Protein AF-A0AA35WAK2-F1 (afdb_monomer_lite)

Sequence (177 aa):
MRTTSVRKLLPEAWGFLCPVHTPDGTPCGLLNHLAAACRVVTSTPPTVHLPKLLVSLGMTPLGAPTVAVGDTGSSSVSVLLDGRVVGEVSQAQAAEIAIKLRTLKALGKEKVPSTLEIGLVPVLTGGQYPGLFLMSGPARMVRPVLNLSTNTTEMIGSFEQVYMDIAVVPEEAIKDV

pLDDT: mean 92.63, std 12.08, range [39.12, 98.62]

Secondary structure (DSSP, 8-state):
---SGGGS--GGGTTTB-SS---SSTTTTTS--B-TT-EE--S----TTHHHHHHHTTPEETT------------EEEEEETTEEEEEEEHHHHHHHHHHHHHHHHTT-TT--TT-EEEEE---TTSSPPEEEEE--SS-EEEEEEETTTTEEEEEEHHHHTT----SSGGG--TT-

Organism: Geodia barretti (NCBI:txid519541)

InterPro domains:
  IPR007645 RNA polymerase Rpb2, domain 3 [PF04565] (1-40)
  IPR009674 DNA-directed RNA polymerase I subunit RPA2, domain 4 [PF06883] (86-143)
  IPR015712 DNA-directed RNA polymerase, subunit 2 [PTHR20856] (3-165)

Structure (mmCIF, N/CA/C/O backbone):
data_AF-A0AA35WAK2-F1
#
_entry.id   AF-A0AA35WAK2-F1
#
loop_
_atom_site.group_PDB
_atom_site.id
_atom_site.type_symbol
_atom_site.label_atom_id
_atom_site.label_alt_id
_atom_site.label_comp_id
_atom_site.label_asym_id
_atom_site.label_entity_id
_atom_site.label_seq_id
_atom_site.pdbx_PDB_ins_code
_atom_site.Cartn_x
_atom_site.Cartn_y
_atom_site.Cartn_z
_atom_site.occupancy
_atom_site.B_iso_or_equiv
_atom_site.auth_seq_id
_atom_site.auth_comp_id
_atom_site.auth_asym_id
_atom_site.auth_atom_id
_atom_site.pdbx_PDB_model_num
ATOM 1 N N . MET A 1 1 ? 2.748 15.814 -26.422 1.00 66.50 1 MET A N 1
ATOM 2 C CA . MET A 1 1 ? 3.299 16.482 -25.220 1.00 66.50 1 MET A CA 1
ATOM 3 C C . MET A 1 1 ? 4.806 16.657 -25.428 1.00 66.50 1 MET A C 1
ATOM 5 O O . MET A 1 1 ? 5.426 15.696 -25.858 1.00 66.50 1 MET A O 1
ATOM 9 N N . ARG A 1 2 ? 5.382 17.859 -25.248 1.00 82.75 2 ARG A N 1
ATOM 10 C CA . ARG A 1 2 ? 6.816 18.148 -25.527 1.00 82.75 2 ARG A CA 1
ATOM 11 C C . ARG A 1 2 ? 7.716 18.136 -24.276 1.00 82.75 2 ARG A C 1
ATOM 13 O O . ARG A 1 2 ? 8.876 18.514 -24.363 1.00 82.75 2 ARG A O 1
ATOM 20 N N . THR A 1 3 ? 7.201 17.724 -23.120 1.00 92.06 3 THR A N 1
ATOM 21 C CA . THR A 1 3 ? 7.967 17.639 -21.868 1.00 92.06 3 THR A CA 1
ATOM 22 C C . THR A 1 3 ? 8.564 16.240 -21.687 1.00 92.06 3 THR A C 1
ATOM 24 O O . THR A 1 3 ? 8.000 15.248 -22.151 1.00 92.06 3 THR A O 1
ATOM 27 N N . THR A 1 4 ? 9.707 16.145 -21.005 1.00 91.94 4 THR A N 1
ATOM 28 C CA . THR A 1 4 ? 10.372 14.868 -20.677 1.00 91.94 4 THR A CA 1
ATOM 29 C C . THR A 1 4 ? 9.968 14.313 -19.313 1.00 91.94 4 THR A C 1
ATOM 31 O O . THR A 1 4 ? 10.320 13.182 -18.997 1.00 91.94 4 THR A O 1
ATOM 34 N N . SER A 1 5 ? 9.198 15.067 -18.520 1.00 93.88 5 SER A N 1
ATOM 35 C CA . SER A 1 5 ? 8.767 14.667 -17.175 1.00 93.88 5 SER A CA 1
ATOM 36 C C . SER A 1 5 ? 8.079 13.300 -17.153 1.00 93.88 5 SER A C 1
ATOM 38 O O . SER A 1 5 ? 8.385 12.482 -16.297 1.00 93.88 5 SER A O 1
ATOM 40 N N . VAL A 1 6 ? 7.229 13.017 -18.144 1.00 94.62 6 VAL A N 1
ATOM 41 C CA . VAL A 1 6 ? 6.497 11.742 -18.277 1.00 94.62 6 VAL A CA 1
ATOM 42 C C . VAL A 1 6 ? 7.359 10.563 -18.743 1.00 94.62 6 VAL A C 1
ATOM 44 O O . VAL A 1 6 ? 6.885 9.436 -18.748 1.00 94.62 6 VAL A O 1
ATOM 47 N N . ARG A 1 7 ? 8.600 10.817 -19.179 1.00 95.62 7 ARG A N 1
ATOM 48 C CA . ARG A 1 7 ? 9.559 9.795 -19.639 1.00 95.62 7 ARG A CA 1
ATOM 49 C C . ARG A 1 7 ? 10.587 9.440 -18.570 1.00 95.62 7 ARG A C 1
ATOM 51 O O . ARG A 1 7 ? 11.396 8.541 -18.771 1.00 95.62 7 ARG A O 1
ATOM 58 N N . LYS A 1 8 ? 10.621 10.205 -17.479 1.00 96.50 8 LYS A N 1
ATOM 59 C CA . LYS A 1 8 ? 11.613 10.049 -16.424 1.00 96.50 8 LYS A CA 1
ATOM 60 C C . LYS A 1 8 ? 11.264 8.818 -15.591 1.00 96.50 8 LYS A C 1
ATOM 62 O O . LYS A 1 8 ? 10.142 8.700 -15.111 1.00 96.50 8 LYS A O 1
ATOM 67 N N . LEU A 1 9 ? 12.239 7.934 -15.393 1.00 96.88 9 LEU A N 1
ATOM 68 C CA . LEU A 1 9 ? 12.148 6.882 -14.387 1.00 96.88 9 LEU A CA 1
ATOM 69 C C . LEU A 1 9 ? 12.179 7.524 -12.996 1.00 96.88 9 LEU A C 1
ATOM 71 O O . LEU A 1 9 ? 13.053 8.350 -12.716 1.00 96.88 9 LEU A O 1
ATOM 75 N N . LEU A 1 10 ? 11.232 7.150 -12.140 1.00 97.88 10 LEU A N 1
ATOM 76 C CA . LEU A 1 10 ? 11.102 7.696 -10.794 1.00 97.88 10 LEU A CA 1
ATOM 77 C C . LEU A 1 10 ? 11.259 6.597 -9.727 1.00 97.88 10 LEU A C 1
ATOM 79 O O . LEU A 1 10 ? 10.975 5.432 -10.024 1.00 97.88 10 LEU A O 1
ATOM 83 N N . PRO A 1 11 ? 11.703 6.935 -8.501 1.00 97.94 11 PRO A N 1
ATOM 84 C CA . PRO A 1 11 ? 11.923 5.957 -7.432 1.00 97.94 11 PRO A CA 1
ATOM 85 C C . PRO A 1 11 ? 10.678 5.145 -7.057 1.00 97.94 11 PRO A C 1
ATOM 87 O O . PRO A 1 11 ? 10.787 3.970 -6.713 1.00 97.94 11 PRO A O 1
ATOM 90 N N . GLU A 1 12 ? 9.483 5.722 -7.189 1.00 97.31 12 GLU A N 1
ATOM 91 C CA . GLU A 1 12 ? 8.221 5.053 -6.855 1.00 97.31 12 GLU A CA 1
ATOM 92 C C . GLU A 1 12 ? 7.931 3.866 -7.794 1.00 97.31 12 GLU A C 1
ATOM 94 O O . GLU A 1 12 ? 7.131 2.990 -7.471 1.00 97.31 12 GLU A O 1
ATOM 99 N N . ALA A 1 13 ? 8.618 3.785 -8.942 1.00 97.88 13 ALA A N 1
ATOM 100 C CA . ALA A 1 13 ? 8.524 2.668 -9.877 1.00 97.88 13 ALA A CA 1
ATOM 101 C C . ALA A 1 13 ? 9.353 1.434 -9.461 1.00 97.88 13 ALA A C 1
ATOM 103 O O . ALA A 1 13 ? 9.230 0.381 -10.100 1.00 97.88 13 ALA A O 1
ATOM 104 N N . TRP A 1 14 ? 10.194 1.534 -8.421 1.00 98.44 14 TRP A N 1
ATOM 105 C CA . TRP A 1 14 ? 11.086 0.455 -7.985 1.00 98.44 14 TRP A CA 1
ATOM 106 C C . TRP A 1 14 ? 10.323 -0.839 -7.690 1.00 98.44 14 TRP A C 1
ATOM 108 O O . TRP A 1 14 ? 9.391 -0.868 -6.886 1.00 98.44 14 TRP A O 1
ATOM 118 N N . GLY A 1 15 ? 10.729 -1.927 -8.345 1.00 98.19 15 GLY A N 1
ATOM 119 C CA . GLY A 1 15 ? 10.100 -3.240 -8.195 1.00 98.19 15 GLY A CA 1
ATOM 120 C C . GLY A 1 15 ? 8.731 -3.388 -8.875 1.00 98.19 15 GLY A C 1
ATOM 121 O O . GLY A 1 15 ? 8.184 -4.490 -8.855 1.00 98.19 15 GLY A O 1
ATOM 122 N N . PHE A 1 16 ? 8.197 -2.334 -9.506 1.00 98.56 16 PHE A N 1
ATOM 123 C CA . PHE A 1 16 ? 6.947 -2.371 -10.278 1.00 98.56 16 PHE A CA 1
ATOM 124 C C . PHE A 1 16 ? 7.194 -2.298 -11.784 1.00 98.56 16 PHE A C 1
ATOM 126 O O . PHE A 1 16 ? 6.642 -3.110 -12.529 1.00 98.56 16 PHE A O 1
ATOM 133 N N . LEU A 1 17 ? 8.056 -1.380 -12.228 1.00 98.44 17 LEU A N 1
ATOM 134 C CA . LEU A 1 17 ? 8.508 -1.261 -13.615 1.00 98.44 17 LEU A CA 1
ATOM 135 C C . LEU A 1 17 ? 9.986 -1.639 -13.719 1.00 98.44 17 LEU A C 1
ATOM 137 O O . LEU A 1 17 ? 10.783 -1.354 -12.825 1.00 98.44 17 LEU A O 1
ATOM 141 N N . CYS A 1 18 ? 10.361 -2.288 -14.817 1.00 98.06 18 CYS A N 1
ATOM 142 C CA . CYS A 1 18 ? 11.754 -2.596 -15.105 1.00 98.06 18 CYS A CA 1
ATOM 143 C C . CYS A 1 18 ? 12.497 -1.303 -15.489 1.00 98.06 18 CYS A C 1
ATOM 145 O O . CYS A 1 18 ? 12.098 -0.659 -16.460 1.00 98.06 18 CYS A O 1
ATOM 147 N N . PRO A 1 19 ? 13.595 -0.937 -14.802 1.00 97.69 19 PRO A N 1
ATOM 148 C CA . PRO A 1 19 ? 14.332 0.290 -15.105 1.00 97.69 19 PRO A CA 1
ATOM 149 C C . PRO A 1 19 ? 15.170 0.198 -16.391 1.00 97.69 19 PRO A C 1
ATOM 151 O O . PRO A 1 19 ? 15.692 1.209 -16.848 1.00 97.69 19 PRO A O 1
ATOM 154 N N . VAL A 1 20 ? 15.318 -1.005 -16.963 1.00 97.94 20 VAL A N 1
ATOM 155 C CA . VAL A 1 20 ? 16.169 -1.277 -18.135 1.00 97.94 20 VAL A CA 1
ATOM 156 C C . VAL A 1 20 ? 15.345 -1.542 -19.397 1.00 97.94 20 VAL A C 1
ATOM 158 O O . VAL A 1 20 ? 15.708 -1.090 -20.476 1.00 97.94 20 VAL A O 1
ATOM 161 N N . HIS A 1 21 ? 14.228 -2.269 -19.293 1.00 97.25 21 HIS A N 1
ATOM 162 C CA . HIS A 1 21 ? 13.420 -2.676 -20.449 1.00 97.25 21 HIS A CA 1
ATOM 163 C C . HIS A 1 21 ? 12.489 -1.555 -20.945 1.00 97.25 21 HIS A C 1
ATOM 165 O O . HIS A 1 21 ? 11.263 -1.644 -20.837 1.00 97.25 21 HIS A O 1
ATOM 171 N N . THR A 1 22 ? 13.077 -0.526 -21.552 1.00 97.50 22 THR A N 1
ATOM 172 C CA . THR A 1 22 ? 12.407 0.466 -22.406 1.00 97.50 22 THR A CA 1
ATOM 173 C C . THR A 1 22 ? 13.114 0.493 -23.767 1.00 97.50 22 THR A C 1
ATOM 175 O O . THR A 1 22 ? 14.340 0.447 -23.803 1.00 97.50 22 THR A O 1
ATOM 178 N N . PRO A 1 23 ? 12.397 0.562 -24.902 1.00 97.19 23 PRO A N 1
ATOM 179 C CA . PRO A 1 23 ? 13.022 0.738 -26.209 1.00 97.19 23 PRO A CA 1
ATOM 180 C C . PRO A 1 23 ? 13.638 2.136 -26.347 1.00 97.19 23 PRO A C 1
ATOM 182 O O . PRO A 1 23 ? 13.125 3.109 -25.787 1.00 97.19 23 PRO A O 1
ATOM 185 N N . ASP A 1 24 ? 14.687 2.242 -27.157 1.00 96.44 24 ASP A N 1
ATOM 186 C CA . ASP A 1 24 ? 15.308 3.518 -27.512 1.00 96.44 24 ASP A CA 1
ATOM 187 C C . ASP A 1 24 ? 14.449 4.349 -28.484 1.00 96.44 24 ASP A C 1
ATOM 189 O O . ASP A 1 24 ? 13.464 3.889 -29.069 1.00 96.44 24 ASP A O 1
ATOM 193 N N . GLY A 1 25 ? 14.837 5.613 -28.677 1.00 95.62 25 GLY A N 1
ATOM 194 C CA . GLY A 1 25 ? 14.210 6.522 -29.637 1.00 95.62 25 GLY A CA 1
ATOM 195 C C . GLY A 1 25 ? 12.901 7.142 -29.142 1.00 95.62 25 GLY A C 1
ATOM 196 O O . GLY A 1 25 ? 12.734 7.464 -27.965 1.00 95.62 25 GLY A O 1
ATOM 197 N N . THR A 1 26 ? 11.953 7.357 -30.059 1.00 95.25 26 THR A N 1
ATOM 198 C CA . THR A 1 26 ? 10.687 8.056 -29.774 1.00 95.25 26 THR A CA 1
ATOM 199 C C . THR A 1 26 ? 9.861 7.466 -28.616 1.00 95.25 26 THR A C 1
ATOM 201 O O . THR A 1 26 ? 9.277 8.270 -27.881 1.00 95.25 26 THR A O 1
ATOM 204 N N . PRO A 1 27 ? 9.784 6.138 -28.389 1.00 96.06 27 PRO A N 1
ATOM 205 C CA . PRO A 1 27 ? 9.037 5.567 -27.262 1.00 96.06 27 PRO A CA 1
ATOM 206 C C . PRO A 1 27 ? 9.813 5.485 -25.933 1.00 96.06 27 PRO A C 1
ATOM 208 O O . PRO A 1 27 ? 9.219 5.064 -24.941 1.00 96.06 27 PRO A O 1
ATOM 211 N N . CYS A 1 28 ? 11.080 5.916 -25.870 1.00 97.00 28 CYS A N 1
ATOM 212 C CA . CYS A 1 28 ? 11.913 5.794 -24.666 1.00 97.00 28 CYS A CA 1
ATOM 213 C C . CYS A 1 28 ? 11.284 6.473 -23.435 1.00 97.00 28 CYS A C 1
ATOM 215 O O . CYS A 1 28 ? 10.923 7.657 -23.474 1.00 97.00 28 CYS A O 1
ATOM 217 N N . GLY A 1 29 ? 11.102 5.700 -22.362 1.00 95.12 29 GLY A N 1
ATOM 218 C CA . GLY A 1 29 ? 10.458 6.119 -21.117 1.00 95.12 29 GLY A CA 1
ATOM 219 C C . GLY A 1 29 ? 8.926 6.170 -21.164 1.00 95.12 29 GLY A C 1
ATOM 220 O O . GLY A 1 29 ? 8.304 6.344 -20.121 1.00 95.12 29 GLY A O 1
ATOM 221 N N . LEU A 1 30 ? 8.300 5.997 -22.336 1.00 96.38 30 LEU A N 1
ATOM 222 C CA . LEU A 1 30 ? 6.839 5.882 -22.480 1.00 96.38 30 LEU A CA 1
ATOM 223 C C . LEU A 1 30 ? 6.391 4.421 -22.525 1.00 96.38 30 LEU A C 1
ATOM 225 O O . LEU A 1 30 ? 5.403 4.058 -21.890 1.00 96.38 30 LEU A O 1
ATOM 229 N N . LEU A 1 31 ? 7.106 3.595 -23.291 1.00 97.56 31 LEU A N 1
ATOM 230 C CA . LEU A 1 31 ? 6.869 2.158 -23.355 1.00 97.56 31 LEU A CA 1
ATOM 231 C C . LEU A 1 31 ? 7.797 1.477 -22.353 1.00 97.56 31 LEU A C 1
ATOM 233 O O . LEU A 1 31 ? 8.998 1.389 -22.575 1.00 97.56 31 LEU A O 1
ATOM 237 N N . ASN A 1 32 ? 7.229 0.986 -21.259 1.00 97.75 32 ASN A N 1
ATOM 238 C CA . ASN A 1 32 ? 7.959 0.278 -20.212 1.00 97.75 32 ASN A CA 1
ATOM 239 C C . ASN A 1 32 ? 7.362 -1.116 -20.011 1.00 97.75 32 ASN A C 1
ATOM 241 O O . ASN A 1 32 ? 6.234 -1.391 -20.423 1.00 97.75 32 ASN A O 1
ATOM 245 N N . HIS A 1 33 ? 8.112 -1.980 -19.334 1.00 98.38 33 HIS A N 1
ATOM 246 C CA . HIS A 1 33 ? 7.677 -3.328 -18.977 1.00 98.38 33 HIS A CA 1
ATOM 247 C C . HIS A 1 33 ? 7.576 -3.468 -17.457 1.00 98.38 33 HIS A C 1
ATOM 249 O O . HIS A 1 33 ? 8.317 -2.819 -16.717 1.00 98.38 33 HIS A O 1
ATOM 255 N N . LEU A 1 34 ? 6.674 -4.331 -16.985 1.00 98.50 34 LEU A N 1
ATOM 256 C CA . LEU A 1 34 ? 6.577 -4.664 -15.563 1.00 98.50 34 LEU A CA 1
ATOM 257 C C . LEU A 1 34 ? 7.856 -5.368 -15.085 1.00 98.50 34 LEU A C 1
ATOM 259 O O . LEU A 1 34 ? 8.500 -6.103 -15.836 1.00 98.50 34 LEU A O 1
ATOM 263 N N . ALA A 1 35 ? 8.215 -5.159 -13.821 1.00 98.50 35 ALA A N 1
ATOM 264 C CA . ALA A 1 35 ? 9.256 -5.942 -13.166 1.00 98.50 35 ALA A CA 1
ATOM 265 C C . ALA A 1 35 ? 8.808 -7.406 -12.996 1.00 98.50 35 ALA A C 1
ATOM 267 O O . ALA A 1 35 ? 7.618 -7.687 -12.869 1.00 98.50 35 ALA A O 1
ATOM 268 N N . ALA A 1 36 ? 9.759 -8.342 -12.940 1.00 98.19 36 ALA A N 1
ATOM 269 C CA . ALA A 1 36 ? 9.471 -9.782 -12.982 1.00 98.19 36 ALA A CA 1
ATOM 270 C C . ALA A 1 36 ? 8.514 -10.280 -11.879 1.00 98.19 36 ALA A C 1
ATOM 272 O O . ALA A 1 36 ? 7.693 -11.157 -12.127 1.00 98.19 36 ALA A O 1
ATOM 273 N N . ALA A 1 37 ? 8.609 -9.719 -10.670 1.00 98.00 37 ALA A N 1
ATOM 274 C CA . ALA A 1 37 ? 7.766 -10.095 -9.532 1.00 98.00 37 ALA A CA 1
ATOM 275 C C . ALA A 1 37 ? 6.505 -9.220 -9.380 1.00 98.00 37 ALA A C 1
ATOM 277 O O . ALA A 1 37 ? 5.678 -9.479 -8.503 1.00 98.00 37 ALA A O 1
ATOM 278 N N . CYS A 1 38 ? 6.353 -8.181 -10.206 1.00 98.56 38 CYS A N 1
ATOM 279 C CA . CYS A 1 38 ? 5.181 -7.316 -10.190 1.00 98.56 38 CYS A CA 1
ATOM 280 C C . CYS A 1 38 ? 3.967 -8.071 -10.747 1.00 98.56 38 CYS A C 1
ATOM 282 O O . CYS A 1 38 ? 4.040 -8.750 -11.771 1.00 98.56 38 CYS A O 1
ATOM 284 N N . ARG A 1 39 ? 2.828 -7.952 -10.067 1.00 98.19 39 ARG A N 1
ATOM 285 C CA . ARG A 1 39 ? 1.555 -8.566 -10.447 1.00 98.19 39 ARG A CA 1
ATOM 286 C C . ARG A 1 39 ? 0.472 -7.504 -10.508 1.00 98.19 39 ARG A C 1
ATOM 288 O O . ARG A 1 39 ? 0.469 -6.564 -9.721 1.00 98.19 39 ARG A O 1
ATOM 295 N N . VAL A 1 40 ? -0.489 -7.699 -11.404 1.00 98.31 40 VAL A N 1
ATOM 296 C CA . VAL A 1 40 ? -1.695 -6.869 -11.475 1.00 98.31 40 VAL A CA 1
ATOM 297 C C . VAL A 1 40 ? -2.838 -7.602 -10.783 1.00 98.31 40 VAL A C 1
ATOM 299 O O . VAL A 1 40 ? -3.103 -8.767 -11.080 1.00 98.31 40 VAL A O 1
ATOM 302 N N . VAL A 1 41 ? -3.513 -6.934 -9.848 1.00 97.94 41 VAL A N 1
ATOM 303 C CA . VAL A 1 41 ? -4.680 -7.487 -9.149 1.00 97.94 41 VAL A CA 1
ATOM 304 C C . VAL A 1 41 ? -5.854 -7.594 -10.126 1.00 97.94 41 VAL A C 1
ATOM 306 O O . VAL A 1 41 ? -6.267 -6.595 -10.711 1.00 97.94 41 VAL A O 1
ATOM 309 N N . THR A 1 42 ? -6.421 -8.788 -10.294 1.00 97.75 42 THR A N 1
ATOM 310 C CA . THR A 1 42 ? -7.513 -9.044 -11.257 1.00 97.75 42 THR A CA 1
ATOM 311 C C . THR A 1 42 ? -8.876 -9.282 -10.609 1.00 97.75 42 THR A C 1
ATOM 313 O O . THR A 1 42 ? -9.885 -9.300 -11.307 1.00 97.75 42 THR A O 1
ATOM 316 N N . SER A 1 43 ? -8.929 -9.457 -9.289 1.00 95.31 43 SER A N 1
ATOM 317 C CA . SER A 1 43 ? -10.153 -9.767 -8.546 1.00 95.31 43 SER A CA 1
ATOM 318 C C . SER A 1 43 ? -10.365 -8.793 -7.398 1.00 95.31 43 SER A C 1
ATOM 320 O O . SER A 1 43 ? -9.405 -8.399 -6.738 1.00 95.31 43 SER A O 1
ATOM 322 N N . THR A 1 44 ? -11.621 -8.474 -7.103 1.00 95.00 44 THR A N 1
ATOM 323 C CA . THR A 1 44 ? -11.988 -7.656 -5.943 1.00 95.00 44 THR A CA 1
ATOM 324 C C . THR A 1 44 ? -12.313 -8.560 -4.752 1.00 95.00 44 THR A C 1
ATOM 326 O O . THR A 1 44 ? -13.287 -9.314 -4.819 1.00 95.00 44 THR A O 1
ATOM 329 N N . PRO A 1 45 ? -11.527 -8.524 -3.665 1.00 95.31 45 PRO A N 1
ATOM 330 C CA . PRO A 1 45 ? -11.827 -9.297 -2.470 1.00 95.31 45 PRO A CA 1
ATOM 331 C C . PRO A 1 45 ? -12.992 -8.666 -1.682 1.00 95.31 45 PRO A C 1
ATOM 333 O O . PRO A 1 45 ? -13.239 -7.464 -1.784 1.00 95.31 45 PRO A O 1
ATOM 336 N N . PRO A 1 46 ? -13.710 -9.443 -0.854 1.00 95.94 46 PRO A N 1
ATOM 337 C CA . PRO A 1 46 ? -14.770 -8.905 -0.009 1.00 95.94 46 PRO A CA 1
ATOM 338 C C . PRO A 1 46 ? -14.198 -8.041 1.126 1.00 95.94 46 PRO A C 1
ATOM 340 O O . PRO A 1 46 ? -13.437 -8.525 1.960 1.00 95.94 46 PRO A O 1
ATOM 343 N N . THR A 1 47 ? -14.633 -6.782 1.220 1.00 96.88 47 THR A N 1
ATOM 344 C CA . THR A 1 47 ? -14.133 -5.807 2.214 1.00 96.88 47 THR A CA 1
ATOM 345 C C . THR A 1 47 ? -15.168 -5.342 3.238 1.00 96.88 47 THR A C 1
ATOM 347 O O . THR A 1 47 ? -14.856 -4.543 4.114 1.00 96.88 47 THR A O 1
ATOM 350 N N . VAL A 1 48 ? -16.390 -5.884 3.197 1.00 96.94 48 VAL A N 1
ATOM 351 C CA . VAL A 1 48 ? -17.521 -5.477 4.063 1.00 96.94 48 VAL A CA 1
ATOM 352 C C . VAL A 1 48 ? -17.201 -5.559 5.565 1.00 96.94 48 VAL A C 1
ATOM 354 O O . VAL A 1 48 ? -17.764 -4.819 6.367 1.00 96.94 48 VAL A O 1
ATOM 357 N N . HIS A 1 49 ? -16.293 -6.451 5.959 1.00 97.19 49 HIS A N 1
ATOM 358 C CA . HIS A 1 49 ? -15.890 -6.645 7.351 1.00 97.19 49 HIS A CA 1
ATOM 359 C C . HIS A 1 49 ? -14.810 -5.655 7.822 1.00 97.19 49 HIS A C 1
ATOM 361 O O . HIS A 1 49 ? -14.689 -5.433 9.027 1.00 97.19 49 HIS A O 1
ATOM 367 N N . LEU A 1 50 ? -14.057 -5.034 6.903 1.00 97.81 50 LEU A N 1
ATOM 368 C CA . LEU A 1 50 ? -12.909 -4.190 7.242 1.00 97.81 50 LEU A CA 1
ATOM 369 C C . LEU A 1 50 ? -13.284 -2.974 8.102 1.00 97.81 50 LEU A C 1
ATOM 371 O O . LEU A 1 50 ? -12.582 -2.745 9.080 1.00 97.81 50 LEU A O 1
ATOM 375 N N . PRO A 1 51 ? -14.388 -2.234 7.861 1.00 97.12 51 PRO A N 1
ATOM 376 C CA . PRO A 1 51 ? -14.772 -1.135 8.749 1.00 97.12 51 PRO A CA 1
ATOM 377 C C . PRO A 1 51 ? -14.985 -1.571 10.204 1.00 97.12 51 PRO A C 1
ATOM 379 O O . PRO A 1 51 ? -14.542 -0.884 11.118 1.00 97.12 51 PRO A O 1
ATOM 382 N N . LYS A 1 52 ? -15.601 -2.739 10.439 1.00 97.31 52 LYS A N 1
ATOM 383 C CA . LYS A 1 52 ? -15.778 -3.274 11.801 1.00 97.31 52 LYS A CA 1
ATOM 384 C C . LYS A 1 52 ? -14.440 -3.645 12.439 1.00 97.31 52 LYS A C 1
ATOM 386 O O . LYS A 1 52 ? -14.225 -3.342 13.609 1.00 97.31 52 LYS A O 1
ATOM 391 N N . LEU A 1 53 ? -13.545 -4.262 11.665 1.00 98.06 53 LEU A N 1
ATOM 392 C CA . LEU A 1 53 ? -12.188 -4.570 12.111 1.00 98.06 53 LEU A CA 1
ATOM 393 C C . LEU A 1 53 ? -11.432 -3.284 12.481 1.00 98.06 53 LEU A C 1
ATOM 395 O O . LEU A 1 53 ? -10.875 -3.201 13.568 1.00 98.06 53 LEU A O 1
ATOM 399 N N . LEU A 1 54 ? -11.477 -2.254 11.637 1.00 97.50 54 LEU A N 1
ATOM 400 C CA . LEU A 1 54 ? -10.846 -0.956 11.898 1.00 97.50 54 LEU A CA 1
ATOM 401 C C . LEU A 1 54 ? -11.353 -0.314 13.192 1.00 97.50 54 LEU A C 1
ATOM 403 O O . LEU A 1 54 ? -10.545 0.159 13.987 1.00 97.50 54 LEU A O 1
ATOM 407 N N . VAL A 1 55 ? -12.666 -0.352 13.443 1.00 96.88 55 VAL A N 1
ATOM 408 C CA . VAL A 1 55 ? -13.238 0.133 14.710 1.00 96.88 55 VAL A CA 1
ATOM 409 C C . VAL A 1 55 ? -12.686 -0.658 15.896 1.00 96.88 55 VAL A C 1
ATOM 411 O O . VAL A 1 55 ? -12.264 -0.062 16.882 1.00 96.88 55 VAL A O 1
ATOM 414 N N . SER A 1 56 ? -12.596 -1.988 15.791 1.00 96.75 56 SER A N 1
ATOM 415 C CA . SER A 1 56 ? -12.005 -2.811 16.859 1.00 96.75 56 SER A CA 1
ATOM 416 C C . SER A 1 56 ? -10.514 -2.534 17.100 1.00 96.75 56 SER A C 1
ATOM 418 O O . SER A 1 56 ? -10.012 -2.787 18.192 1.00 96.75 56 SER A O 1
ATOM 420 N N . LEU A 1 57 ? -9.813 -1.986 16.102 1.00 96.00 57 LEU A N 1
ATOM 421 C CA . LEU A 1 57 ? -8.412 -1.573 16.196 1.00 96.00 57 LEU A CA 1
ATOM 422 C C . LEU A 1 57 ? -8.231 -0.130 16.703 1.00 96.00 57 LEU A C 1
ATOM 424 O O . LEU A 1 57 ? -7.090 0.290 16.881 1.00 96.00 57 LEU A O 1
ATOM 428 N N . GLY A 1 58 ? -9.318 0.606 16.966 1.00 92.81 58 GLY A N 1
ATOM 429 C CA . GLY A 1 58 ? -9.279 1.955 17.541 1.00 92.81 58 GLY A CA 1
ATOM 430 C C . GLY A 1 58 ? -9.683 3.090 16.596 1.00 92.81 58 GLY A C 1
ATOM 431 O O . GLY A 1 58 ? -9.507 4.249 16.955 1.00 92.81 58 GLY A O 1
ATOM 432 N N . MET A 1 59 ? -10.218 2.791 15.406 1.00 95.12 59 MET A N 1
ATOM 433 C CA . MET A 1 59 ? -10.798 3.810 14.521 1.00 95.12 59 MET A CA 1
ATOM 434 C C . MET A 1 59 ? -12.147 4.305 15.061 1.00 95.12 59 MET A C 1
ATOM 436 O O . MET A 1 59 ? -13.025 3.505 15.393 1.00 95.12 59 MET A O 1
ATOM 440 N N . THR A 1 60 ? -12.363 5.617 15.044 1.00 94.69 60 THR A N 1
ATOM 441 C CA . THR A 1 60 ? -13.674 6.222 15.296 1.00 94.69 60 THR A CA 1
ATOM 442 C C . THR A 1 60 ? -14.501 6.171 14.007 1.00 94.69 60 THR A C 1
ATOM 444 O O . THR A 1 60 ? -14.065 6.714 12.990 1.00 94.69 60 THR A O 1
ATOM 447 N N . PRO A 1 61 ? -15.674 5.509 13.980 1.00 94.25 61 PRO A N 1
ATOM 448 C CA . PRO A 1 61 ? -16.469 5.402 12.762 1.00 94.25 61 PRO A CA 1
ATOM 449 C C . PRO A 1 61 ? -17.081 6.749 12.368 1.00 94.25 61 PRO A C 1
ATOM 451 O O . PRO A 1 61 ? -17.402 7.581 13.218 1.00 94.25 61 PRO A O 1
ATOM 454 N N . LEU A 1 62 ? -17.298 6.940 11.065 1.00 88.19 62 LEU A N 1
ATOM 455 C CA . LEU A 1 62 ? -17.926 8.153 10.547 1.00 88.19 62 LEU A CA 1
ATOM 456 C C . LEU A 1 62 ? -19.325 8.354 11.161 1.00 88.19 62 LEU A C 1
ATOM 458 O O . LEU A 1 62 ? -20.164 7.455 11.116 1.00 88.19 62 LEU A O 1
ATOM 462 N N . GLY A 1 63 ? -19.578 9.543 11.712 1.00 80.19 63 GLY A N 1
ATOM 463 C CA . GLY A 1 63 ? -20.854 9.881 12.351 1.00 80.19 63 GLY A CA 1
ATOM 464 C C . GLY A 1 63 ? -20.986 9.429 13.809 1.00 80.19 63 GLY A C 1
ATOM 465 O O . GLY A 1 63 ? -22.065 9.578 14.384 1.00 80.19 63 GLY A O 1
ATOM 466 N N . ALA A 1 64 ? -19.920 8.904 14.426 1.00 80.69 64 ALA A N 1
ATOM 467 C CA . ALA A 1 64 ? -19.869 8.783 15.879 1.00 80.69 64 ALA A CA 1
ATOM 468 C C . ALA A 1 64 ? -20.061 10.168 16.530 1.00 80.69 64 ALA A C 1
ATOM 470 O O . ALA A 1 64 ? -19.565 11.161 15.988 1.00 80.69 64 ALA A O 1
ATOM 471 N N . PRO A 1 65 ? -20.761 10.264 17.677 1.00 70.19 65 PRO A N 1
ATOM 472 C CA . PRO A 1 65 ? -20.825 11.516 18.410 1.00 70.19 65 PRO A CA 1
ATOM 473 C C . PRO A 1 65 ? -19.398 11.930 18.754 1.00 70.19 65 PRO A C 1
ATOM 475 O O . PRO A 1 65 ? -18.682 11.179 19.419 1.00 70.19 65 PRO A O 1
ATOM 478 N N . THR A 1 66 ? -18.989 13.110 18.291 1.00 59.47 66 THR A N 1
ATOM 479 C CA . THR A 1 66 ? -17.741 13.733 18.709 1.00 59.47 66 THR A CA 1
ATOM 480 C C . THR A 1 66 ? -17.833 13.888 20.215 1.00 59.47 66 THR A C 1
ATOM 482 O O . THR A 1 66 ? -18.560 14.742 20.725 1.00 59.47 66 THR A O 1
ATOM 485 N N . VAL A 1 67 ? -17.142 13.023 20.957 1.00 53.19 67 VAL A N 1
ATOM 486 C CA . VAL A 1 67 ? -16.899 13.306 22.362 1.00 53.19 67 VAL A CA 1
ATOM 487 C C . VAL A 1 67 ? -16.053 14.562 22.313 1.00 53.19 67 VAL A C 1
ATOM 489 O O . VAL A 1 67 ? -14.919 14.521 21.839 1.00 53.19 67 VAL A O 1
ATOM 492 N N . ALA A 1 68 ? -16.635 15.691 22.712 1.00 44.47 68 ALA A N 1
ATOM 493 C CA . ALA A 1 68 ? -15.921 16.934 22.936 1.00 44.47 68 ALA A CA 1
ATOM 494 C C . ALA A 1 68 ? -14.975 16.731 24.131 1.00 44.47 68 ALA A C 1
ATOM 496 O O . ALA A 1 68 ? -15.152 17.302 25.203 1.00 44.47 68 ALA A O 1
ATOM 497 N N . VAL A 1 69 ? -13.993 15.846 23.974 1.00 46.16 69 VAL A N 1
ATOM 498 C CA . VAL A 1 69 ? -12.781 15.869 24.768 1.00 46.16 69 VAL A CA 1
ATOM 499 C C . VAL A 1 69 ? -12.077 17.103 24.249 1.00 46.16 69 VAL A C 1
ATOM 501 O O . VAL A 1 69 ? -11.672 17.141 23.089 1.00 46.16 69 VAL A O 1
ATOM 504 N N . GLY A 1 70 ? -12.100 18.154 25.069 1.00 39.12 70 GLY A N 1
ATOM 505 C CA . GLY A 1 70 ? -11.577 19.463 24.724 1.00 39.12 70 GLY A CA 1
ATOM 506 C C . GLY A 1 70 ? -10.265 19.354 23.960 1.00 39.12 70 GLY A C 1
ATOM 507 O O . GLY A 1 70 ? -9.403 18.555 24.318 1.00 39.12 70 GLY A O 1
ATOM 508 N N . ASP A 1 71 ? -10.199 20.122 22.879 1.00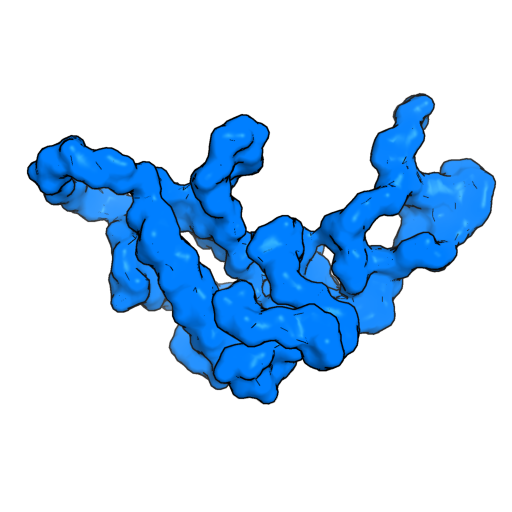 42.28 71 ASP A N 1
ATOM 509 C CA . ASP A 1 71 ? -9.009 20.661 22.229 1.00 42.28 71 ASP A CA 1
ATOM 510 C C . ASP A 1 71 ? -7.668 20.156 22.795 1.00 42.28 71 ASP A C 1
ATOM 512 O O . ASP A 1 71 ? -6.955 20.846 23.521 1.00 42.28 71 ASP A O 1
ATOM 516 N N . THR A 1 72 ? -7.337 18.900 22.503 1.00 41.44 72 THR A N 1
ATOM 517 C CA . THR A 1 72 ? -6.079 18.271 22.919 1.00 41.44 72 THR A CA 1
ATOM 518 C C . THR A 1 72 ? -5.268 17.932 21.688 1.00 41.44 72 THR A C 1
ATOM 520 O O . THR A 1 72 ? -4.867 16.792 21.526 1.00 41.44 72 THR A O 1
ATOM 523 N N . GLY A 1 73 ? -5.057 18.912 20.798 1.00 48.53 73 GLY A N 1
ATOM 524 C CA . GLY A 1 73 ? -3.922 19.008 19.860 1.00 48.53 73 GLY A CA 1
ATOM 525 C C . GLY A 1 73 ? -3.586 17.809 18.955 1.00 48.53 73 GLY A C 1
ATOM 526 O O . GLY A 1 73 ? -2.590 17.856 18.240 1.00 48.53 73 GLY A O 1
ATOM 527 N N . SER A 1 74 ? -4.372 16.736 18.975 1.00 57.88 74 SER A N 1
ATOM 528 C CA . SER A 1 74 ? -4.126 15.495 18.259 1.00 57.88 74 SER A CA 1
ATOM 529 C C . SER A 1 74 ? -4.737 15.637 16.877 1.00 57.88 74 SER A C 1
ATOM 531 O O . SER A 1 74 ? -5.949 15.485 16.702 1.00 57.88 74 SER A O 1
ATOM 533 N N . SER A 1 75 ? -3.884 15.918 15.893 1.00 78.31 75 SER A N 1
ATOM 534 C CA . SER A 1 75 ? -4.216 15.852 14.474 1.00 78.31 75 SER A CA 1
ATOM 535 C C . SER A 1 75 ? -4.804 14.478 14.155 1.00 78.31 75 SER A C 1
ATOM 537 O O . SER A 1 75 ? -4.104 13.464 14.092 1.00 78.31 75 SER A O 1
ATOM 539 N N . SER A 1 76 ? -6.124 14.437 13.994 1.00 89.38 76 SER A N 1
ATOM 540 C CA . SER A 1 76 ? -6.826 13.255 13.503 1.00 89.38 76 SER A CA 1
ATOM 541 C C . SER A 1 76 ? -6.698 13.198 11.985 1.00 89.38 76 SER A C 1
ATOM 543 O O . SER A 1 76 ? -6.673 14.228 11.311 1.00 89.38 76 SER A O 1
ATOM 545 N N . VAL A 1 77 ? -6.594 11.990 11.444 1.00 94.25 77 VAL A N 1
ATOM 546 C CA . VAL A 1 77 ? -6.488 11.732 10.010 1.00 94.25 77 VAL A CA 1
ATOM 547 C C . VAL A 1 77 ? -7.661 10.874 9.551 1.00 94.25 77 VAL A C 1
ATOM 549 O O . VAL A 1 77 ? -8.163 10.023 10.288 1.00 94.25 77 VAL A O 1
ATOM 552 N N . SER A 1 78 ? -8.115 11.101 8.320 1.00 96.00 78 SER A N 1
ATOM 553 C CA . SER A 1 78 ? -9.209 10.325 7.736 1.00 96.00 78 SER A CA 1
ATOM 554 C C . SER A 1 78 ? -8.755 8.915 7.364 1.00 96.00 78 SER A C 1
ATOM 556 O O . SER A 1 78 ? -7.646 8.717 6.860 1.00 96.00 78 SER A O 1
ATOM 558 N N . VAL A 1 79 ? -9.645 7.943 7.554 1.00 97.94 79 VAL A N 1
ATOM 559 C CA . VAL A 1 79 ? -9.480 6.565 7.084 1.00 97.94 79 VAL A CA 1
ATOM 560 C C . VAL A 1 79 ? -10.408 6.336 5.897 1.00 97.94 79 VAL A C 1
ATOM 562 O O . VAL A 1 79 ? -11.627 6.509 6.000 1.00 97.94 79 VAL A O 1
ATOM 565 N N . LEU A 1 80 ? -9.835 5.954 4.758 1.00 98.31 80 LEU A N 1
ATOM 566 C CA . LEU A 1 80 ? -10.555 5.710 3.514 1.00 98.31 80 LEU A CA 1
ATOM 567 C C . LEU A 1 80 ? -10.439 4.240 3.109 1.00 98.31 80 LEU A C 1
ATOM 569 O O . LEU A 1 80 ? -9.349 3.678 3.115 1.00 98.31 80 LEU A O 1
ATOM 573 N N . LEU A 1 81 ? -11.552 3.643 2.687 1.00 98.19 81 LEU A N 1
ATOM 574 C CA . LEU A 1 81 ? -11.604 2.327 2.053 1.00 98.19 81 LEU A CA 1
ATOM 575 C C . LEU A 1 81 ? -12.155 2.473 0.634 1.00 98.19 81 LEU A C 1
ATOM 577 O O . LEU A 1 81 ? -13.311 2.857 0.456 1.00 98.19 81 LEU A O 1
ATOM 581 N N . ASP A 1 82 ? -11.322 2.189 -0.367 1.00 97.50 82 ASP A N 1
ATOM 582 C CA . ASP A 1 82 ? -11.654 2.306 -1.795 1.00 97.50 82 ASP A CA 1
ATOM 583 C C . ASP A 1 82 ? -12.284 3.672 -2.147 1.00 97.50 82 ASP A C 1
ATOM 585 O O . ASP A 1 82 ? -13.289 3.770 -2.851 1.00 97.50 82 ASP A O 1
ATOM 589 N N . GLY A 1 83 ? -11.709 4.747 -1.592 1.00 96.50 83 GLY A N 1
ATOM 590 C CA . GLY A 1 83 ? -12.154 6.130 -1.799 1.00 96.50 83 GLY A CA 1
ATOM 591 C C . GLY A 1 83 ? -13.343 6.576 -0.939 1.00 96.50 83 GLY A C 1
ATOM 592 O O . GLY A 1 83 ? -13.734 7.738 -1.006 1.00 96.50 83 GLY A O 1
ATOM 593 N N . ARG A 1 84 ? -13.916 5.697 -0.107 1.00 96.94 84 ARG A N 1
ATOM 594 C CA . ARG A 1 84 ? -14.993 6.047 0.832 1.00 96.94 84 ARG A CA 1
ATOM 595 C C . ARG A 1 84 ? -14.419 6.335 2.209 1.00 96.94 84 ARG A C 1
ATOM 597 O O . ARG A 1 84 ? -13.719 5.489 2.756 1.00 96.94 84 ARG A O 1
ATOM 604 N N . VAL A 1 85 ? -14.752 7.483 2.792 1.00 96.75 85 VAL A N 1
ATOM 605 C CA . VAL A 1 85 ? -14.407 7.778 4.190 1.00 96.75 85 VAL A CA 1
ATOM 606 C C . VAL A 1 85 ? -15.202 6.840 5.099 1.00 96.75 85 VAL A C 1
ATOM 608 O O . VAL A 1 85 ? -16.431 6.823 5.047 1.00 96.75 85 VAL A O 1
ATOM 611 N N . VAL A 1 86 ? -14.503 6.041 5.905 1.00 96.81 86 VAL A N 1
ATOM 612 C CA . VAL A 1 86 ? -15.113 5.077 6.841 1.00 96.81 86 VAL A CA 1
ATOM 613 C C . VAL A 1 86 ? -14.986 5.506 8.301 1.00 96.81 86 VAL A C 1
ATOM 615 O O . VAL A 1 86 ? -15.729 5.015 9.151 1.00 96.81 86 VAL A O 1
ATOM 618 N N . GLY A 1 87 ? -14.085 6.442 8.590 1.00 95.81 87 GLY A N 1
ATOM 619 C CA . GLY A 1 87 ? -13.863 6.953 9.932 1.00 95.81 87 GLY A CA 1
ATOM 620 C C . GLY A 1 87 ? -12.642 7.855 10.018 1.00 95.81 87 GLY A C 1
ATOM 621 O O . GLY A 1 87 ? -12.078 8.273 9.004 1.00 95.81 87 GLY A O 1
ATOM 622 N N . GLU A 1 88 ? -12.236 8.120 11.247 1.00 95.38 88 GLU A N 1
ATOM 623 C CA . GLU A 1 88 ? -11.072 8.919 11.600 1.00 95.38 88 GLU A CA 1
ATOM 624 C C . GLU A 1 88 ? -10.274 8.235 12.708 1.00 95.38 88 GLU A C 1
ATOM 626 O O . GLU A 1 88 ? -10.776 7.383 13.445 1.00 95.38 88 GLU A O 1
ATOM 631 N N . VAL A 1 89 ? -9.001 8.588 12.806 1.00 94.38 89 VAL A N 1
ATOM 632 C CA . VAL A 1 89 ? -8.096 8.055 13.820 1.00 94.38 89 VAL A CA 1
ATOM 633 C C . VAL A 1 89 ? -7.067 9.120 14.187 1.00 94.38 89 VAL A C 1
ATOM 635 O O . VAL A 1 89 ? -6.687 9.926 13.338 1.00 94.38 89 VAL A O 1
ATOM 638 N N . SER A 1 90 ? -6.593 9.140 15.435 1.00 92.50 90 SER A N 1
ATOM 639 C CA . SER A 1 90 ? -5.454 9.995 15.792 1.00 92.50 90 SER A CA 1
ATOM 640 C C . SER A 1 90 ? -4.205 9.583 15.006 1.00 92.50 90 SER A C 1
ATOM 642 O O . SER A 1 90 ? -4.022 8.410 14.674 1.00 92.50 90 SER A O 1
ATOM 644 N N . GLN A 1 91 ? -3.304 10.524 14.725 1.00 88.31 91 GLN A N 1
ATOM 645 C CA . GLN A 1 91 ? -2.068 10.220 13.998 1.00 88.31 91 GLN A CA 1
ATOM 646 C C . GLN A 1 91 ? -1.235 9.103 14.656 1.00 88.31 91 GLN A C 1
ATOM 648 O O . GLN A 1 91 ? -0.706 8.245 13.950 1.00 88.31 91 GLN A O 1
ATOM 653 N N . ALA A 1 92 ? -1.146 9.082 15.991 1.00 87.56 92 ALA A N 1
ATOM 654 C CA . ALA A 1 92 ? -0.418 8.045 16.725 1.00 87.56 92 ALA A CA 1
ATOM 655 C C . ALA A 1 92 ? -1.039 6.654 16.507 1.00 87.56 92 ALA A C 1
ATOM 657 O O . ALA A 1 92 ? -0.348 5.700 16.152 1.00 87.56 92 ALA A O 1
ATOM 658 N N . GLN A 1 93 ? -2.364 6.554 16.628 1.00 92.81 93 GLN A N 1
ATOM 659 C CA . GLN A 1 93 ? -3.079 5.298 16.406 1.00 92.81 93 GLN A CA 1
ATOM 660 C C . GLN A 1 93 ? -3.069 4.871 14.931 1.00 92.81 93 GLN A C 1
ATOM 662 O O . GLN A 1 93 ? -3.089 3.676 14.652 1.00 92.81 93 GLN A O 1
ATOM 667 N N . ALA A 1 94 ? -3.000 5.802 13.973 1.00 94.81 94 ALA A N 1
ATOM 668 C CA . ALA A 1 94 ? -2.968 5.479 12.544 1.00 94.81 94 ALA A CA 1
ATOM 669 C C . ALA A 1 94 ? -1.782 4.566 12.183 1.00 94.81 94 ALA A C 1
ATOM 671 O O . ALA A 1 94 ? -1.956 3.583 11.458 1.00 94.81 94 ALA A O 1
ATOM 672 N N . ALA A 1 95 ? -0.597 4.863 12.731 1.00 94.12 95 ALA A N 1
ATOM 673 C CA . ALA A 1 95 ? 0.605 4.050 12.560 1.00 94.12 95 ALA A CA 1
ATOM 674 C C . ALA A 1 95 ? 0.435 2.648 13.158 1.00 94.12 95 ALA A C 1
ATOM 676 O O . ALA A 1 95 ? 0.690 1.648 12.484 1.00 94.12 95 ALA A O 1
ATOM 677 N N . GLU A 1 96 ? -0.081 2.558 14.386 1.00 95.25 96 GLU A N 1
ATOM 678 C CA . GLU A 1 96 ? -0.342 1.272 15.037 1.00 95.25 96 GLU A CA 1
ATOM 679 C C . GLU A 1 96 ? -1.362 0.422 14.273 1.00 95.25 96 GLU A C 1
ATOM 681 O O . GLU A 1 96 ? -1.171 -0.786 14.116 1.00 95.25 96 GLU A O 1
ATOM 686 N N . ILE A 1 97 ? -2.445 1.034 13.783 1.00 97.19 97 ILE A N 1
ATOM 687 C CA . ILE A 1 97 ? -3.465 0.346 12.986 1.00 97.19 97 ILE A CA 1
ATOM 688 C C . ILE A 1 97 ? -2.855 -0.165 11.680 1.00 97.19 97 ILE A C 1
ATOM 690 O O . ILE A 1 97 ? -3.099 -1.316 11.319 1.00 97.19 97 ILE A O 1
ATOM 694 N N . ALA A 1 98 ? -2.043 0.640 10.988 1.00 97.31 98 ALA A N 1
ATOM 695 C CA . ALA A 1 98 ? -1.386 0.222 9.752 1.00 97.31 98 ALA A CA 1
ATOM 696 C C . ALA A 1 98 ? -0.460 -0.986 9.976 1.00 97.31 98 ALA A C 1
ATOM 698 O O . ALA A 1 98 ? -0.530 -1.959 9.223 1.00 97.31 98 ALA A O 1
ATOM 699 N N . ILE A 1 99 ? 0.345 -0.969 11.046 1.00 95.94 99 ILE A N 1
ATOM 700 C CA . ILE A 1 99 ? 1.216 -2.091 11.431 1.00 95.94 99 ILE A CA 1
ATOM 701 C C . ILE A 1 99 ? 0.380 -3.336 11.744 1.00 95.94 99 ILE A C 1
ATOM 703 O O . ILE A 1 99 ? 0.616 -4.394 11.159 1.00 95.94 99 ILE A O 1
ATOM 707 N N . LYS A 1 100 ? -0.646 -3.218 12.601 1.00 97.38 100 LYS A N 1
ATOM 708 C CA . LYS A 1 100 ? -1.529 -4.342 12.958 1.00 97.38 100 LYS A CA 1
ATOM 709 C C . LYS A 1 100 ? -2.218 -4.929 11.725 1.00 97.38 100 LYS A C 1
ATOM 711 O O . LYS A 1 100 ? -2.249 -6.148 11.573 1.00 97.38 100 LYS A O 1
ATOM 716 N N . LEU A 1 101 ? -2.727 -4.092 10.818 1.00 97.69 101 LEU A N 1
ATOM 717 C CA . LEU A 1 101 ? -3.328 -4.549 9.563 1.00 97.69 101 LEU A CA 1
ATOM 718 C C . LEU A 1 101 ? -2.320 -5.271 8.669 1.00 97.69 101 LEU A C 1
ATOM 720 O O . LEU A 1 101 ? -2.675 -6.312 8.118 1.00 97.69 101 LEU A O 1
ATOM 724 N N . ARG A 1 102 ? -1.076 -4.783 8.545 1.00 97.19 102 ARG A N 1
ATOM 725 C CA . ARG A 1 102 ? -0.018 -5.495 7.805 1.00 97.19 102 ARG A CA 1
ATOM 726 C C . ARG A 1 102 ? 0.288 -6.848 8.426 1.00 97.19 102 ARG A C 1
ATOM 728 O O . ARG A 1 102 ? 0.338 -7.837 7.704 1.00 97.19 102 ARG A O 1
ATOM 735 N N . THR A 1 103 ? 0.406 -6.928 9.750 1.00 97.12 103 THR A N 1
ATOM 736 C CA . THR A 1 103 ? 0.608 -8.201 10.454 1.00 97.12 103 THR A CA 1
ATOM 737 C C . THR A 1 103 ? -0.545 -9.173 10.204 1.00 97.12 103 THR A C 1
ATOM 739 O O . THR A 1 103 ? -0.309 -10.337 9.886 1.00 97.12 103 THR A O 1
ATOM 742 N N . LEU A 1 104 ? -1.798 -8.714 10.300 1.00 98.06 104 LEU A N 1
ATOM 743 C CA . LEU A 1 104 ? -2.975 -9.544 10.023 1.00 98.06 104 LEU A CA 1
ATOM 744 C C . LEU A 1 104 ? -3.017 -10.001 8.559 1.00 98.06 104 LEU A C 1
ATOM 746 O O . LEU A 1 104 ? -3.256 -11.181 8.305 1.00 98.06 104 LEU A O 1
ATOM 750 N N . LYS A 1 105 ? -2.725 -9.096 7.615 1.00 97.81 105 LYS A N 1
ATOM 751 C CA . LYS A 1 105 ? -2.616 -9.372 6.175 1.00 97.81 105 LYS A CA 1
ATOM 752 C C . LYS A 1 105 ? -1.563 -10.442 5.889 1.00 97.81 105 LYS A C 1
ATOM 754 O O . LYS A 1 105 ? -1.865 -11.433 5.230 1.00 97.81 105 LYS A O 1
ATOM 759 N N . ALA A 1 106 ? -0.349 -10.256 6.403 1.00 96.62 106 ALA A N 1
ATOM 760 C CA . ALA A 1 106 ? 0.793 -11.135 6.171 1.00 96.62 106 ALA A CA 1
ATOM 761 C C . ALA A 1 106 ? 0.575 -12.539 6.769 1.00 96.62 106 ALA A C 1
ATOM 763 O O . ALA A 1 106 ? 0.894 -13.545 6.142 1.00 96.62 106 ALA A O 1
ATOM 764 N N . LEU A 1 107 ? -0.070 -12.622 7.940 1.00 97.06 107 LEU A N 1
ATOM 765 C CA . LEU A 1 107 ? -0.419 -13.890 8.595 1.00 97.06 107 LEU A CA 1
ATOM 766 C C . LEU A 1 107 ? -1.722 -14.532 8.079 1.00 97.06 107 LEU A C 1
ATOM 768 O O . LEU A 1 107 ? -2.094 -15.601 8.564 1.00 97.06 107 LEU A O 1
ATOM 772 N N . GLY A 1 108 ? -2.451 -13.891 7.158 1.00 96.25 108 GLY A N 1
ATOM 773 C CA . GLY A 1 108 ? -3.733 -14.390 6.644 1.00 96.25 108 GLY A CA 1
ATOM 774 C C . GLY A 1 108 ? -4.860 -14.445 7.688 1.00 96.25 108 GLY A C 1
ATOM 775 O O . GLY A 1 108 ? -5.729 -15.316 7.619 1.00 96.25 108 GLY A O 1
ATOM 776 N N . LYS A 1 109 ? -4.846 -13.544 8.677 1.00 97.38 109 LYS A N 1
ATOM 777 C CA . LYS A 1 109 ? -5.814 -13.484 9.787 1.00 97.38 109 LYS A CA 1
ATOM 778 C C . LYS A 1 109 ? -6.908 -12.444 9.543 1.00 97.38 109 LYS A C 1
ATOM 780 O O . LYS A 1 109 ? -6.773 -11.561 8.701 1.00 97.38 109 LYS A O 1
ATOM 785 N N . GLU A 1 110 ? -8.019 -12.572 10.273 1.00 96.75 110 GLU A N 1
ATOM 786 C CA . GLU A 1 110 ? -9.168 -11.642 10.233 1.00 96.75 110 GLU A CA 1
ATOM 787 C C . GLU A 1 110 ? -9.760 -11.400 8.832 1.00 96.75 110 GLU A C 1
ATOM 789 O O . GLU A 1 110 ? -10.475 -10.428 8.609 1.00 96.75 110 GLU A O 1
ATOM 794 N N . LYS A 1 111 ? -9.483 -12.305 7.879 1.00 97.19 111 LYS A N 1
ATOM 795 C CA . LYS A 1 111 ? -9.886 -12.207 6.466 1.00 97.19 111 LYS A CA 1
ATOM 796 C C . LYS A 1 111 ? -9.384 -10.935 5.763 1.00 97.19 111 LYS A C 1
ATOM 798 O O . LYS A 1 111 ? -9.936 -10.563 4.725 1.00 97.19 111 LYS A O 1
ATOM 803 N N . VAL A 1 112 ? -8.310 -10.319 6.268 1.00 97.94 112 VAL A N 1
ATOM 804 C CA . VAL A 1 112 ? -7.652 -9.189 5.600 1.00 97.94 112 VAL A CA 1
ATOM 805 C C . VAL A 1 112 ? -7.092 -9.673 4.254 1.00 97.94 112 VAL A C 1
ATOM 807 O O . VAL A 1 112 ? -6.287 -10.608 4.239 1.00 97.94 112 VAL A O 1
ATOM 810 N N . PRO A 1 113 ? -7.507 -9.092 3.111 1.00 97.75 113 PRO A N 1
ATOM 811 C CA . PRO A 1 113 ? -7.066 -9.576 1.807 1.00 97.75 113 PRO A CA 1
ATOM 812 C C . PRO A 1 113 ? -5.553 -9.440 1.630 1.00 97.75 113 PRO A C 1
ATOM 814 O O . PRO A 1 113 ? -4.998 -8.375 1.885 1.00 97.75 113 PRO A O 1
ATOM 817 N N . SER A 1 114 ? -4.890 -10.477 1.112 1.00 97.06 114 SER A N 1
ATOM 818 C CA . SER A 1 114 ? -3.430 -10.481 0.922 1.00 97.06 114 SER A CA 1
ATOM 819 C C . SER A 1 114 ? -2.929 -9.377 -0.014 1.00 97.06 114 SER A C 1
ATOM 821 O O . SER A 1 114 ? -1.790 -8.948 0.111 1.00 97.06 114 SER A O 1
ATOM 823 N N . THR A 1 115 ? -3.775 -8.894 -0.929 1.00 97.44 115 THR A N 1
ATOM 824 C CA . THR A 1 115 ? -3.484 -7.802 -1.874 1.00 97.44 115 THR A CA 1
ATOM 825 C C . THR A 1 115 ? -4.040 -6.447 -1.426 1.00 97.44 115 THR A C 1
ATOM 827 O O . THR A 1 115 ? -4.099 -5.516 -2.237 1.00 97.44 115 THR A O 1
ATOM 830 N N . LEU A 1 116 ? -4.525 -6.331 -0.184 1.00 98.38 116 LEU A N 1
ATOM 831 C CA . LEU A 1 116 ? -4.949 -5.051 0.377 1.00 98.38 116 LEU A CA 1
ATOM 832 C C . LEU A 1 116 ? -3.721 -4.146 0.515 1.00 98.38 116 LEU A C 1
ATOM 834 O O . LEU A 1 116 ? -2.759 -4.487 1.203 1.00 98.38 116 LEU A O 1
ATOM 838 N N . GLU A 1 117 ? -3.768 -2.999 -0.147 1.00 98.31 117 GLU A N 1
ATOM 839 C CA . GLU A 1 117 ? -2.727 -1.980 -0.047 1.00 98.31 117 GLU A CA 1
ATOM 840 C C . GLU A 1 117 ? -3.061 -1.037 1.104 1.00 98.31 117 GLU A C 1
ATOM 842 O O . GLU A 1 117 ? -4.196 -0.561 1.207 1.00 98.31 117 GLU A O 1
ATOM 847 N N . ILE A 1 118 ? -2.084 -0.826 1.989 1.00 98.56 118 ILE A N 1
ATOM 848 C CA . ILE A 1 118 ? -2.251 -0.114 3.261 1.00 98.56 118 ILE A CA 1
ATOM 849 C C . ILE A 1 118 ? -1.376 1.143 3.218 1.00 98.56 118 ILE A C 1
ATOM 851 O O . ILE A 1 118 ? -0.252 1.174 3.714 1.00 98.56 118 ILE A O 1
ATOM 855 N N . GLY A 1 119 ? -1.887 2.191 2.578 1.00 98.00 119 GLY A N 1
ATOM 856 C CA . GLY A 1 119 ? -1.180 3.454 2.394 1.00 98.00 119 GLY A CA 1
ATOM 857 C C . GLY A 1 119 ? -1.389 4.405 3.564 1.00 98.00 119 GLY A C 1
ATOM 858 O O . GLY A 1 119 ? -2.377 5.131 3.582 1.00 98.00 119 GLY A O 1
ATOM 859 N N . LEU A 1 120 ? -0.465 4.435 4.522 1.00 97.81 120 LEU A N 1
ATOM 860 C CA . LEU A 1 120 ? -0.439 5.471 5.556 1.00 97.81 120 LEU A CA 1
ATOM 861 C C . LEU A 1 120 ? 0.409 6.654 5.081 1.00 97.81 120 LEU A C 1
ATOM 863 O O . LEU A 1 120 ? 1.618 6.516 4.928 1.00 97.81 120 LEU A O 1
ATOM 867 N N . VAL A 1 121 ? -0.221 7.814 4.896 1.00 97.06 121 VAL A N 1
ATOM 868 C CA . VAL A 1 121 ? 0.471 9.082 4.643 1.00 97.06 121 VAL A CA 1
ATOM 869 C C . VAL A 1 121 ? 0.595 9.834 5.974 1.00 97.06 121 VAL A C 1
ATOM 871 O O . VAL A 1 121 ? -0.435 10.237 6.531 1.00 97.06 121 VAL A O 1
ATOM 874 N N . PRO A 1 122 ? 1.815 10.017 6.512 1.00 93.94 122 PRO A N 1
ATOM 875 C CA . PRO A 1 122 ? 2.022 10.724 7.769 1.00 93.94 122 PRO A CA 1
ATOM 876 C C . PRO A 1 122 ?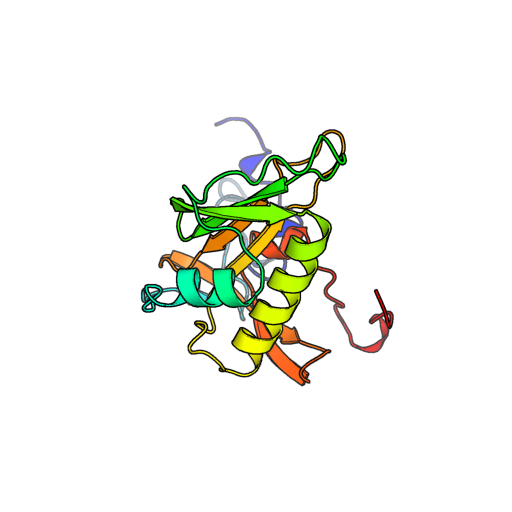 1.752 12.226 7.621 1.00 93.94 122 PRO A C 1
ATOM 878 O O . PRO A 1 122 ? 1.857 12.796 6.535 1.00 93.94 122 PRO A O 1
ATOM 881 N N . VAL A 1 123 ? 1.436 12.892 8.734 1.00 92.19 123 VAL A N 1
ATOM 882 C CA . VAL A 1 123 ? 1.322 14.356 8.762 1.00 92.19 123 VAL A CA 1
ATOM 883 C C . VAL A 1 123 ? 2.724 14.952 8.677 1.00 92.19 123 VAL A C 1
ATOM 885 O O . VAL A 1 123 ? 3.529 14.778 9.589 1.00 92.19 123 VAL A O 1
ATOM 888 N N . LEU A 1 124 ? 3.005 15.656 7.581 1.00 91.06 124 LEU A N 1
ATOM 889 C CA . LEU A 1 124 ? 4.286 16.305 7.313 1.00 91.06 124 LEU A CA 1
ATOM 890 C C . LEU A 1 124 ? 4.067 17.758 6.882 1.00 91.06 124 LEU A C 1
ATOM 892 O O . LEU A 1 124 ? 3.134 18.069 6.139 1.00 91.06 124 LEU A O 1
ATOM 896 N N . THR A 1 125 ? 4.961 18.653 7.296 1.00 93.00 125 THR A N 1
ATOM 897 C CA . THR A 1 125 ? 4.938 20.057 6.867 1.00 93.00 125 THR A CA 1
ATOM 898 C C . THR A 1 125 ? 5.220 20.157 5.368 1.00 93.00 125 THR A C 1
ATOM 900 O O . THR A 1 125 ? 6.307 19.806 4.918 1.00 93.00 125 THR A O 1
ATOM 903 N N . GLY A 1 126 ? 4.246 20.640 4.589 1.00 93.12 126 GLY A N 1
ATOM 904 C CA . GLY A 1 126 ? 4.369 20.773 3.130 1.00 93.12 126 GLY A CA 1
ATOM 905 C C . GLY A 1 126 ? 4.370 19.444 2.361 1.00 93.12 126 GLY A C 1
ATOM 906 O O . GLY A 1 126 ? 4.739 19.427 1.189 1.00 93.12 126 GLY A O 1
ATOM 907 N N . GLY A 1 127 ? 3.991 18.340 3.014 1.00 93.50 127 GLY A N 1
ATOM 908 C CA . GLY A 1 127 ? 3.926 17.013 2.405 1.00 93.50 127 GLY A CA 1
ATOM 909 C C . GLY A 1 127 ? 2.609 16.723 1.683 1.00 93.50 127 GLY A C 1
ATOM 910 O O . GLY A 1 127 ? 1.747 17.587 1.509 1.00 93.50 127 GLY A O 1
ATOM 911 N N . GLN A 1 128 ? 2.449 15.463 1.274 1.00 95.56 128 GLN A N 1
ATOM 912 C CA . GLN A 1 128 ? 1.179 14.949 0.768 1.00 95.56 128 GLN A CA 1
ATOM 913 C C . GLN A 1 128 ? 0.097 15.019 1.859 1.00 95.56 128 GLN A C 1
ATOM 915 O O . GLN A 1 128 ? 0.390 14.920 3.050 1.00 95.56 128 GLN A O 1
ATOM 920 N N . TYR A 1 129 ? -1.165 15.176 1.451 1.00 94.94 129 TYR A N 1
ATOM 921 C CA . TYR A 1 129 ? -2.286 15.214 2.386 1.00 94.94 129 TYR A CA 1
ATOM 922 C C . TYR A 1 129 ? -2.372 13.909 3.211 1.00 94.94 129 TYR A C 1
ATOM 924 O O . TYR A 1 129 ? -2.427 12.829 2.611 1.00 94.94 129 TYR A O 1
ATOM 932 N N . PRO A 1 130 ? -2.393 13.990 4.555 1.00 96.00 130 PRO A N 1
ATOM 933 C CA . PRO A 1 130 ? -2.288 12.830 5.433 1.00 96.00 130 PRO A CA 1
ATOM 934 C C . PRO A 1 130 ? -3.575 12.004 5.496 1.00 96.00 130 PRO A C 1
ATOM 936 O O . PRO A 1 130 ? -4.681 12.515 5.317 1.00 96.00 130 PRO A O 1
ATOM 939 N N . GLY A 1 131 ? -3.433 10.714 5.794 1.00 96.56 131 GLY A N 1
ATOM 940 C CA . GLY A 1 131 ? -4.558 9.783 5.844 1.00 96.56 131 GLY A CA 1
ATOM 941 C C . GLY A 1 131 ? -4.132 8.323 5.854 1.00 96.56 131 GLY A C 1
ATOM 942 O O . GLY A 1 131 ? -3.003 7.989 5.496 1.00 96.56 131 GLY A O 1
ATOM 943 N N . LEU A 1 132 ? -5.058 7.446 6.238 1.00 98.19 132 LEU A N 1
ATOM 944 C CA . LEU A 1 132 ? -4.926 6.005 6.045 1.00 98.19 132 LEU A CA 1
ATOM 945 C C . LEU A 1 132 ? -5.802 5.582 4.862 1.00 98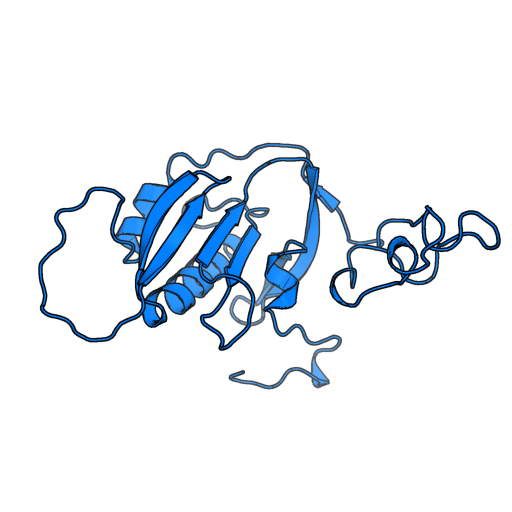.19 132 LEU A C 1
ATOM 947 O O . LEU A 1 132 ? -7.027 5.549 4.960 1.00 98.19 132 LEU A O 1
ATOM 951 N N . PHE A 1 133 ? -5.167 5.253 3.744 1.00 98.62 133 PHE A N 1
ATOM 952 C CA . PHE A 1 133 ? -5.812 4.881 2.491 1.00 98.62 133 PHE A CA 1
ATOM 953 C C . PHE A 1 133 ? -5.718 3.369 2.290 1.00 98.62 133 PHE A C 1
ATOM 955 O O . PHE A 1 133 ? -4.633 2.813 2.125 1.00 98.62 133 PHE A O 1
ATOM 962 N N . LEU A 1 134 ? -6.863 2.693 2.294 1.00 98.56 134 LEU A N 1
ATOM 963 C CA . LEU A 1 134 ? -6.975 1.257 2.070 1.00 98.56 134 LEU A CA 1
ATOM 964 C C . LEU A 1 134 ? -7.563 1.009 0.685 1.00 98.56 134 LEU A C 1
ATOM 966 O O . LEU A 1 134 ? -8.665 1.473 0.385 1.00 98.56 134 LEU A O 1
ATOM 970 N N . MET A 1 135 ? -6.845 0.264 -0.154 1.00 98.38 135 MET A N 1
ATOM 971 C CA . MET A 1 135 ? -7.287 -0.036 -1.518 1.00 98.38 135 MET A CA 1
ATOM 972 C C . MET A 1 135 ? -7.330 -1.541 -1.746 1.00 98.38 135 MET A C 1
ATOM 974 O O . MET A 1 135 ? -6.344 -2.258 -1.561 1.00 98.38 135 MET A O 1
ATOM 978 N N . SER A 1 136 ? -8.494 -2.017 -2.169 1.00 97.56 136 SER A N 1
ATOM 979 C CA . SER A 1 136 ? -8.785 -3.420 -2.441 1.00 97.56 136 SER A CA 1
ATOM 980 C C . SER A 1 136 ? -9.150 -3.680 -3.904 1.00 97.56 136 SER A C 1
ATOM 982 O O . SER A 1 136 ? -9.096 -4.827 -4.347 1.00 97.56 136 SER A O 1
ATOM 984 N N . GLY A 1 137 ? -9.452 -2.626 -4.671 1.00 96.81 137 GLY A N 1
ATOM 985 C CA . GLY A 1 137 ? -9.883 -2.715 -6.067 1.00 96.81 137 GLY A CA 1
ATOM 986 C C . GLY A 1 137 ? -8.916 -3.448 -7.021 1.00 96.81 137 GLY A C 1
ATOM 987 O O . GLY A 1 137 ? -7.742 -3.655 -6.693 1.00 96.81 137 GLY A O 1
ATOM 988 N N . PRO A 1 138 ? -9.401 -3.847 -8.211 1.00 97.38 138 PRO A N 1
ATOM 989 C CA . PRO A 1 138 ? -8.583 -4.473 -9.248 1.00 97.38 138 PRO A CA 1
ATOM 990 C C . PRO A 1 138 ? -7.695 -3.439 -9.968 1.00 97.38 138 PRO A C 1
ATOM 992 O O . PRO A 1 138 ? -7.739 -2.249 -9.668 1.00 97.38 138 PRO A O 1
ATOM 995 N N . ALA A 1 139 ? -6.895 -3.899 -10.934 1.00 97.44 139 ALA A N 1
ATOM 996 C CA . ALA A 1 139 ? -5.995 -3.104 -11.779 1.00 97.44 139 ALA A CA 1
ATOM 997 C C . ALA A 1 139 ? -4.858 -2.368 -11.041 1.00 97.44 139 ALA A C 1
ATOM 999 O O . ALA A 1 139 ? -4.159 -1.548 -11.633 1.00 97.44 139 ALA A O 1
ATOM 1000 N N . ARG A 1 140 ? -4.626 -2.692 -9.766 1.00 97.75 140 ARG A N 1
ATOM 1001 C CA . ARG A 1 140 ? -3.478 -2.202 -8.995 1.00 97.75 140 ARG A CA 1
ATOM 1002 C C . ARG A 1 140 ? -2.257 -3.081 -9.225 1.00 97.75 140 ARG A C 1
ATOM 1004 O O . ARG A 1 140 ? -2.388 -4.300 -9.364 1.00 97.75 140 ARG A O 1
ATOM 1011 N N . MET A 1 141 ? -1.082 -2.462 -9.229 1.00 98.44 141 MET A N 1
ATOM 1012 C CA . MET A 1 141 ? 0.192 -3.173 -9.210 1.00 98.44 141 MET A CA 1
ATOM 1013 C C . MET A 1 141 ? 0.548 -3.544 -7.774 1.00 98.44 141 MET A C 1
ATOM 1015 O O . MET A 1 141 ? 0.464 -2.710 -6.876 1.00 98.44 141 MET A O 1
ATOM 1019 N N . VAL A 1 142 ? 0.965 -4.788 -7.570 1.00 98.38 142 VAL A N 1
ATOM 1020 C CA . VAL A 1 142 ? 1.467 -5.290 -6.292 1.00 98.38 142 VAL A CA 1
ATOM 1021 C C . VAL A 1 142 ? 2.734 -6.105 -6.514 1.00 98.38 142 VAL A C 1
ATOM 1023 O O . VAL A 1 142 ? 2.872 -6.773 -7.539 1.00 98.38 142 VAL A O 1
ATOM 1026 N N . ARG A 1 143 ? 3.652 -6.101 -5.551 1.00 98.50 143 ARG A N 1
ATOM 1027 C CA . ARG A 1 143 ? 4.857 -6.941 -5.587 1.00 98.50 143 ARG A CA 1
ATOM 1028 C C . ARG A 1 143 ? 5.095 -7.618 -4.237 1.00 98.50 143 ARG A C 1
ATOM 1030 O O . ARG A 1 143 ? 4.713 -7.050 -3.214 1.00 98.50 143 ARG A O 1
ATOM 1037 N N . PRO A 1 144 ? 5.709 -8.810 -4.216 1.00 98.38 144 PRO A N 1
ATOM 1038 C CA . PRO A 1 144 ? 6.080 -9.469 -2.974 1.00 98.38 144 PRO A CA 1
ATOM 1039 C C . PRO A 1 144 ? 7.307 -8.802 -2.339 1.00 98.38 144 PRO A C 1
ATOM 1041 O O . PRO A 1 144 ? 8.262 -8.440 -3.032 1.00 98.38 144 PRO A O 1
ATOM 1044 N N . VAL A 1 145 ? 7.290 -8.695 -1.015 1.00 97.94 145 VAL A N 1
ATOM 1045 C CA . VAL A 1 145 ? 8.429 -8.363 -0.147 1.00 97.94 145 VAL A CA 1
ATOM 1046 C C . VAL A 1 145 ? 8.451 -9.302 1.057 1.00 97.94 145 VAL A C 1
ATOM 1048 O O . VAL A 1 145 ? 7.455 -9.963 1.351 1.00 97.94 145 VAL A O 1
ATOM 1051 N N . LEU A 1 146 ? 9.584 -9.389 1.752 1.00 97.06 146 LEU A N 1
ATOM 1052 C CA . LEU A 1 146 ? 9.675 -10.124 3.012 1.00 97.06 146 LEU A CA 1
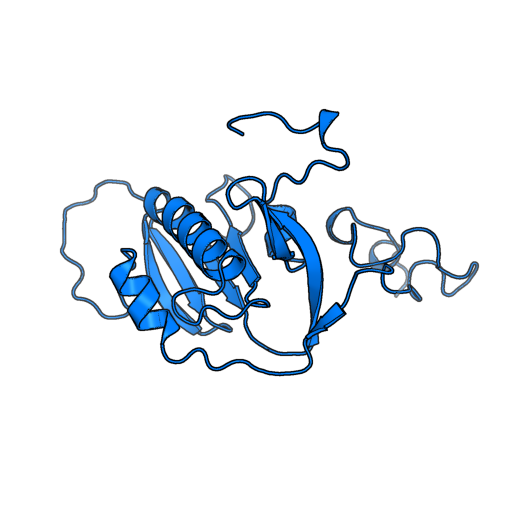ATOM 1053 C C . LEU A 1 146 ? 9.292 -9.195 4.168 1.00 97.06 146 LEU A C 1
ATOM 1055 O O . LEU A 1 146 ? 9.972 -8.204 4.419 1.00 97.06 146 LEU A O 1
ATOM 1059 N N . ASN A 1 147 ? 8.222 -9.526 4.888 1.00 95.94 147 ASN A N 1
ATOM 1060 C CA . ASN A 1 147 ? 7.865 -8.839 6.122 1.00 95.94 147 ASN A CA 1
ATOM 1061 C C . ASN A 1 147 ? 8.721 -9.392 7.270 1.00 95.94 147 ASN A C 1
ATOM 1063 O O . ASN A 1 147 ? 8.557 -10.546 7.667 1.00 95.94 147 ASN A O 1
ATOM 1067 N N . LEU A 1 148 ? 9.621 -8.567 7.808 1.00 94.06 148 LEU A N 1
ATOM 1068 C CA . LEU A 1 148 ? 10.592 -8.992 8.822 1.00 94.06 148 LEU A CA 1
ATOM 1069 C C . LEU A 1 148 ? 9.947 -9.339 10.172 1.00 94.06 148 LEU A C 1
ATOM 1071 O O . LEU A 1 148 ? 10.394 -10.268 10.838 1.00 94.06 148 LEU A O 1
ATOM 1075 N N . SER A 1 149 ? 8.872 -8.649 10.565 1.00 92.81 149 SER A N 1
ATOM 1076 C CA . SER A 1 149 ? 8.197 -8.886 11.851 1.00 92.81 149 SER A CA 1
ATOM 1077 C C . SER A 1 149 ? 7.475 -10.233 11.903 1.00 92.81 149 SER A C 1
ATOM 1079 O O . SER A 1 149 ? 7.367 -10.845 12.961 1.00 92.81 149 SER A O 1
ATOM 1081 N N . THR A 1 150 ? 6.948 -10.688 10.766 1.00 95.50 150 THR A N 1
ATOM 1082 C CA . THR A 1 150 ? 6.200 -11.953 10.664 1.00 95.50 150 THR A CA 1
ATOM 1083 C C . THR A 1 150 ? 6.999 -13.073 10.008 1.00 95.50 150 THR A C 1
ATOM 1085 O O . THR A 1 150 ? 6.581 -14.225 10.079 1.00 95.50 150 THR A O 1
ATOM 1088 N N . ASN A 1 151 ? 8.133 -12.751 9.381 1.00 95.50 151 ASN A N 1
ATOM 1089 C CA . ASN A 1 151 ? 8.929 -13.648 8.547 1.00 95.50 151 ASN A CA 1
ATOM 1090 C C . ASN A 1 151 ? 8.096 -14.343 7.449 1.00 95.50 151 ASN A C 1
ATOM 1092 O O . ASN A 1 151 ? 8.225 -15.542 7.201 1.00 95.50 151 ASN A O 1
ATOM 1096 N N . THR A 1 152 ? 7.201 -13.585 6.810 1.00 97.00 152 THR A N 1
ATOM 1097 C CA . THR A 1 152 ? 6.325 -14.068 5.730 1.00 97.00 152 THR A CA 1
ATOM 1098 C C . THR A 1 152 ? 6.396 -13.159 4.506 1.00 97.00 152 THR A C 1
ATOM 1100 O O . THR A 1 152 ? 6.834 -12.011 4.587 1.00 97.00 152 THR A O 1
ATOM 1103 N N . THR A 1 153 ? 5.974 -13.667 3.347 1.00 97.00 153 THR A N 1
ATOM 1104 C CA . THR A 1 153 ? 5.841 -12.848 2.138 1.00 97.00 153 THR A CA 1
ATOM 1105 C C . THR A 1 153 ? 4.609 -11.955 2.232 1.00 97.00 153 THR A C 1
ATOM 1107 O O . THR A 1 153 ? 3.486 -12.441 2.350 1.00 97.00 153 THR A O 1
ATOM 1110 N N . GLU A 1 154 ? 4.812 -10.651 2.101 1.00 97.44 154 GLU A N 1
ATOM 1111 C CA . GLU A 1 154 ? 3.760 -9.644 2.064 1.00 97.44 154 GLU A CA 1
ATOM 1112 C C . GLU A 1 154 ? 3.661 -9.039 0.660 1.00 97.44 154 GLU A C 1
ATOM 1114 O O . GLU A 1 154 ? 4.672 -8.689 0.054 1.00 97.44 154 GLU A O 1
ATOM 1119 N N . MET A 1 155 ? 2.443 -8.894 0.133 1.00 98.12 155 MET A N 1
ATOM 1120 C CA . MET A 1 155 ? 2.223 -8.120 -1.089 1.00 98.12 155 MET A CA 1
ATOM 1121 C C . MET A 1 155 ? 2.021 -6.650 -0.725 1.00 98.12 155 MET A C 1
ATOM 1123 O O . MET A 1 155 ? 1.150 -6.331 0.091 1.00 98.12 155 MET A O 1
ATOM 1127 N N . ILE A 1 156 ? 2.789 -5.771 -1.364 1.00 98.44 156 ILE A N 1
ATOM 1128 C CA . ILE A 1 156 ? 2.681 -4.315 -1.210 1.00 98.44 156 ILE A CA 1
ATOM 1129 C C . ILE A 1 156 ? 2.329 -3.652 -2.537 1.00 98.44 156 ILE A C 1
ATOM 1131 O O . ILE A 1 156 ? 2.715 -4.149 -3.600 1.00 98.44 156 ILE A O 1
ATOM 1135 N N . GLY A 1 157 ? 1.594 -2.545 -2.477 1.00 98.31 157 GLY A N 1
ATOM 1136 C CA . GLY A 1 157 ? 1.292 -1.709 -3.638 1.00 98.31 157 GLY A CA 1
ATOM 1137 C C . GLY A 1 157 ? 2.247 -0.526 -3.810 1.00 98.31 157 GLY A C 1
ATOM 1138 O O . GLY A 1 157 ? 3.104 -0.253 -2.967 1.00 98.31 157 GLY A O 1
ATOM 1139 N N . SER A 1 158 ? 2.131 0.167 -4.942 1.00 97.44 158 SER A N 1
ATOM 1140 C CA . SER A 1 158 ? 3.031 1.273 -5.288 1.00 97.44 158 SER A CA 1
ATOM 1141 C C . SER A 1 158 ? 2.789 2.539 -4.471 1.00 97.44 158 SER A C 1
ATOM 1143 O O . SER A 1 158 ? 3.722 3.310 -4.275 1.00 97.44 158 SER A O 1
ATOM 1145 N N . PHE A 1 159 ? 1.561 2.769 -3.994 1.00 97.94 159 PHE A N 1
ATOM 1146 C CA . PHE A 1 159 ? 1.239 3.954 -3.201 1.00 97.94 159 PHE A CA 1
ATOM 1147 C C . PHE A 1 159 ? 1.841 3.861 -1.798 1.00 97.94 159 PHE A C 1
ATOM 1149 O O . PHE A 1 159 ? 2.437 4.821 -1.318 1.00 97.94 159 PHE A O 1
ATOM 1156 N N . GLU A 1 160 ? 1.721 2.700 -1.146 1.00 97.69 160 GLU A N 1
ATOM 1157 C CA . GLU A 1 160 ? 2.267 2.517 0.204 1.00 97.69 160 GLU A CA 1
ATOM 1158 C C . GLU A 1 160 ? 3.801 2.487 0.222 1.00 97.69 160 GLU A C 1
ATOM 1160 O O . GLU A 1 160 ? 4.394 2.968 1.183 1.00 97.69 160 GLU A O 1
ATOM 1165 N N . GLN A 1 161 ? 4.445 2.006 -0.851 1.00 97.94 161 GLN A N 1
ATOM 1166 C CA . GLN A 1 161 ? 5.904 1.874 -0.930 1.00 97.94 161 GLN A CA 1
ATOM 1167 C C . GLN A 1 161 ? 6.659 3.194 -0.7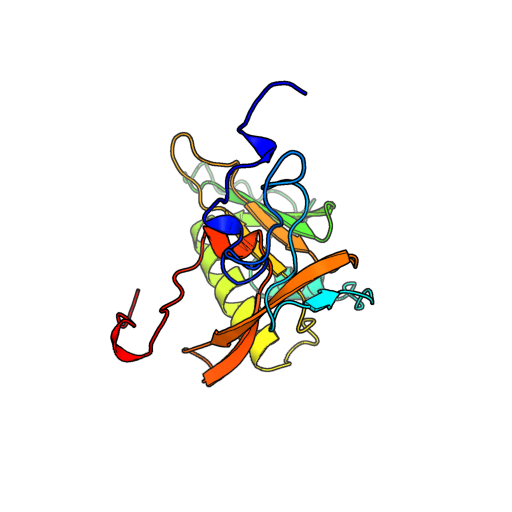07 1.00 97.94 161 GLN A C 1
ATOM 1169 O O . GLN A 1 161 ? 7.764 3.168 -0.180 1.00 97.94 161 GLN A O 1
ATOM 1174 N N . VAL A 1 162 ? 6.082 4.339 -1.085 1.00 97.25 162 VAL A N 1
ATOM 1175 C CA . VAL A 1 162 ? 6.725 5.661 -0.934 1.00 97.25 162 VAL A CA 1
ATOM 1176 C C . VAL A 1 162 ? 6.993 6.010 0.538 1.00 97.25 162 VAL A C 1
ATOM 1178 O O . VAL A 1 162 ? 7.870 6.814 0.833 1.00 97.25 162 VAL A O 1
ATOM 1181 N N . TYR A 1 163 ? 6.260 5.377 1.456 1.00 96.50 163 TYR A N 1
ATOM 1182 C CA . TYR A 1 163 ? 6.343 5.584 2.901 1.00 96.50 163 TYR A CA 1
ATOM 1183 C C . TYR A 1 163 ? 6.876 4.350 3.645 1.00 96.50 163 TYR A C 1
ATOM 1185 O O . TYR A 1 163 ? 6.647 4.219 4.846 1.00 96.50 163 TYR A O 1
ATOM 1193 N N . MET A 1 164 ? 7.516 3.410 2.942 1.00 95.62 164 MET A N 1
ATOM 1194 C CA . MET A 1 164 ? 8.043 2.176 3.526 1.00 95.62 164 MET A CA 1
ATOM 1195 C C . MET A 1 164 ? 9.557 2.091 3.388 1.00 95.62 164 MET A C 1
ATOM 1197 O O . MET A 1 164 ? 10.100 2.275 2.299 1.00 95.62 164 MET A O 1
ATOM 1201 N N . ASP A 1 165 ? 10.204 1.660 4.465 1.00 95.12 165 ASP A N 1
ATOM 1202 C CA . ASP A 1 165 ? 11.612 1.293 4.462 1.00 95.12 165 ASP A CA 1
ATOM 1203 C C . ASP A 1 165 ? 11.759 -0.188 4.102 1.00 95.12 165 ASP A C 1
ATOM 1205 O O . ASP A 1 165 ? 11.285 -1.086 4.801 1.00 95.12 165 ASP A O 1
ATOM 1209 N N . ILE A 1 166 ? 12.374 -0.453 2.948 1.00 96.12 166 ILE A N 1
ATOM 1210 C CA . ILE A 1 166 ? 12.533 -1.804 2.403 1.00 96.12 166 ILE A CA 1
ATOM 1211 C C . ILE A 1 166 ? 14.001 -2.001 2.042 1.00 96.12 166 ILE A C 1
ATOM 1213 O O . ILE A 1 166 ? 14.466 -1.491 1.022 1.00 96.12 166 ILE A O 1
ATOM 1217 N N . ALA A 1 167 ? 14.715 -2.765 2.866 1.00 96.56 167 ALA A N 1
ATOM 1218 C CA . ALA A 1 167 ? 16.095 -3.149 2.590 1.00 96.56 167 ALA A CA 1
ATOM 1219 C C . ALA A 1 167 ? 16.187 -3.973 1.293 1.00 96.56 167 ALA A C 1
ATOM 1221 O O . ALA A 1 167 ? 15.322 -4.810 1.011 1.00 96.56 167 ALA A O 1
ATOM 1222 N N . VAL A 1 168 ? 17.237 -3.738 0.498 1.00 96.38 168 VAL A N 1
ATOM 1223 C CA . VAL A 1 168 ? 17.464 -4.479 -0.753 1.00 96.38 168 VAL A CA 1
ATOM 1224 C C . VAL A 1 168 ? 18.024 -5.862 -0.443 1.00 96.38 168 VAL A C 1
ATOM 1226 O O . VAL A 1 168 ? 17.578 -6.853 -1.026 1.00 96.38 168 VAL A O 1
ATOM 1229 N N . VAL A 1 169 ? 18.964 -5.928 0.502 1.00 96.00 169 VAL A N 1
ATOM 1230 C CA . VAL A 1 169 ? 19.546 -7.171 1.019 1.00 96.00 169 VAL A CA 1
ATOM 1231 C C . VAL A 1 169 ? 19.463 -7.226 2.551 1.00 96.00 169 VAL A C 1
ATOM 1233 O O . VAL A 1 169 ? 19.382 -6.177 3.195 1.00 96.00 169 VAL A O 1
ATOM 1236 N N . PRO A 1 170 ? 19.465 -8.425 3.168 1.00 93.69 170 PRO A N 1
ATOM 1237 C CA . PRO A 1 170 ? 19.311 -8.571 4.619 1.00 93.69 170 PRO A CA 1
ATOM 1238 C C . PRO A 1 170 ? 20.354 -7.818 5.453 1.00 93.69 170 PRO A C 1
ATOM 1240 O O . PRO A 1 170 ? 20.053 -7.384 6.560 1.00 93.69 170 PRO A O 1
ATOM 1243 N N . GLU A 1 171 ? 21.570 -7.653 4.937 1.00 95.06 171 GLU A N 1
ATOM 1244 C CA . GLU A 1 171 ? 22.690 -7.010 5.629 1.00 95.06 171 GLU A CA 1
ATOM 1245 C C . GLU A 1 171 ? 22.496 -5.496 5.797 1.00 95.06 171 GLU A C 1
ATOM 1247 O O . GLU A 1 171 ? 23.079 -4.896 6.698 1.00 95.06 171 GLU A O 1
ATOM 1252 N N . GLU A 1 172 ? 21.667 -4.881 4.951 1.00 94.19 172 GLU A N 1
ATOM 1253 C CA . GLU A 1 172 ? 21.330 -3.454 5.002 1.00 94.19 172 GLU A CA 1
ATOM 1254 C C . GLU A 1 172 ? 20.149 -3.164 5.940 1.00 94.19 172 GLU A C 1
ATOM 1256 O O . GLU A 1 172 ? 19.825 -2.001 6.185 1.00 94.19 172 GLU A O 1
ATOM 1261 N N . ALA A 1 173 ? 19.485 -4.199 6.468 1.00 91.31 173 ALA A N 1
ATOM 1262 C CA . ALA A 1 173 ? 18.343 -4.025 7.353 1.00 91.31 173 ALA A CA 1
ATOM 1263 C C . ALA A 1 173 ? 18.789 -3.466 8.713 1.00 91.31 173 ALA A C 1
ATOM 1265 O O . ALA A 1 173 ? 19.476 -4.132 9.495 1.00 91.31 173 ALA A O 1
ATOM 1266 N N . ILE A 1 174 ? 18.352 -2.245 9.020 1.00 88.31 174 ILE A N 1
ATOM 1267 C CA . ILE A 1 174 ? 18.545 -1.628 10.332 1.00 88.31 174 ILE A CA 1
ATOM 1268 C C . ILE A 1 174 ? 17.435 -2.137 11.256 1.00 88.31 174 ILE A C 1
ATOM 1270 O O . ILE A 1 174 ? 16.256 -2.082 10.913 1.00 88.31 174 ILE A O 1
ATOM 1274 N N . LYS A 1 175 ? 17.809 -2.678 12.418 1.00 74.81 175 LYS A N 1
ATOM 1275 C CA . LYS A 1 175 ? 16.836 -3.127 13.424 1.00 74.81 175 LYS A CA 1
ATOM 1276 C C . LYS A 1 175 ? 16.184 -1.918 14.094 1.00 74.81 175 LYS A C 1
ATOM 1278 O O . LYS A 1 175 ? 16.870 -0.937 14.364 1.00 74.81 175 LYS A O 1
ATOM 1283 N N . ASP A 1 176 ? 14.896 -2.046 14.403 1.00 62.84 176 ASP A N 1
ATOM 1284 C CA . ASP A 1 176 ? 14.104 -1.065 15.160 1.00 62.84 176 ASP A CA 1
ATOM 1285 C C . ASP A 1 176 ? 13.904 0.302 14.468 1.00 62.84 176 ASP A C 1
ATOM 1287 O O . ASP A 1 176 ? 13.643 1.301 15.140 1.00 62.84 176 ASP A O 1
ATOM 1291 N N . VAL A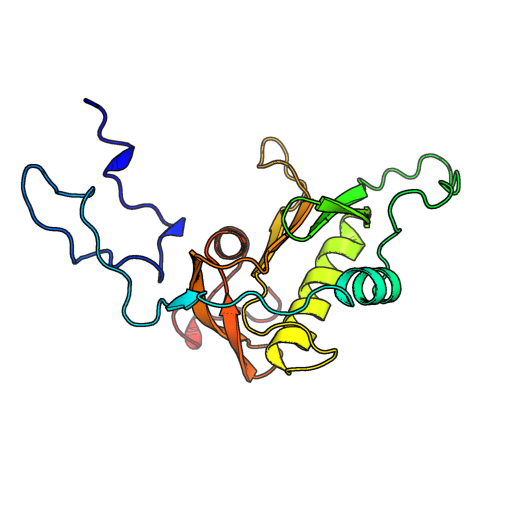 1 177 ? 14.000 0.331 13.131 1.00 53.03 177 VAL A N 1
ATOM 1292 C CA . VAL A 1 177 ? 13.570 1.445 12.263 1.00 53.03 177 VAL A CA 1
ATOM 1293 C C . VAL A 1 177 ? 12.278 1.063 11.552 1.00 53.03 177 VAL A C 1
ATOM 1295 O O . VAL A 1 177 ? 12.184 -0.106 11.107 1.00 53.03 177 VAL A O 1
#

Foldseek 3Di:
DPDCPQLDDDPLCPQFWDPPPFDDDPCRSVDTHGHPQKDFFDDFADCPCVLVVLVVLPFAFPPDPPPCPDDPPFDKAFEDEQNHTGGIHTLVSLVVSLVVLQLCLQVVHPVNPLQWAWAADHDDDVDDRGHTYTYRDGGFMWGWAQDPVNRGIGIHTSRNVVVDDGDPDPVPDDPPD

Radius of gyration: 18.36 Å; chains: 1; bounding box: 44×35×54 Å